Protein AF-A0A1I0I780-F1 (afdb_monomer_lite)

Radius of gyration: 16.46 Å; chains: 1; bounding box: 40×15×45 Å

Structure (mmCIF, N/CA/C/O backbone):
data_AF-A0A1I0I780-F1
#
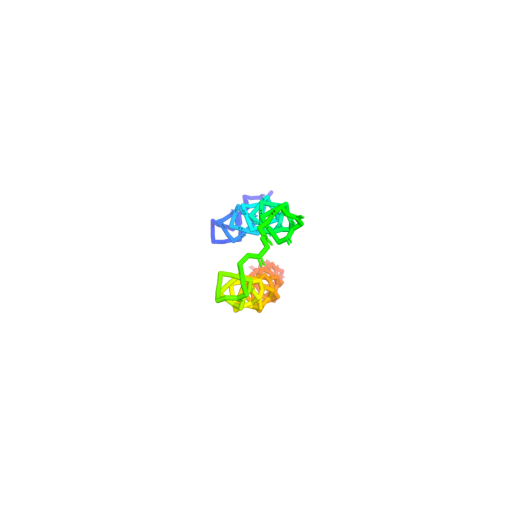_entry.id   AF-A0A1I0I780-F1
#
loop_
_atom_site.group_PDB
_atom_site.id
_atom_site.type_symbol
_atom_site.label_atom_id
_atom_site.label_alt_id
_atom_site.label_comp_id
_atom_site.label_asym_id
_atom_site.label_entity_id
_atom_site.label_seq_id
_atom_site.pdbx_PDB_ins_code
_atom_site.Cartn_x
_atom_site.Cartn_y
_atom_site.Cartn_z
_atom_site.occupancy
_atom_site.B_iso_or_equiv
_atom_site.auth_seq_id
_atom_site.auth_comp_id
_atom_site.auth_asym_id
_atom_site.auth_atom_id
_atom_site.pdbx_PDB_model_num
ATOM 1 N N . MET A 1 1 ? 20.663 8.143 -20.355 1.00 52.78 1 MET A N 1
ATOM 2 C CA . MET A 1 1 ? 19.726 7.082 -20.798 1.00 52.78 1 MET A CA 1
ATOM 3 C C . MET A 1 1 ? 18.318 7.540 -20.461 1.00 52.78 1 MET A C 1
ATOM 5 O O . MET A 1 1 ? 18.096 7.924 -19.321 1.00 52.78 1 MET A O 1
ATOM 9 N N . ARG A 1 2 ? 17.403 7.580 -21.436 1.00 56.47 2 ARG A N 1
ATOM 10 C CA . ARG A 1 2 ? 15.990 7.923 -21.197 1.00 56.47 2 ARG A CA 1
ATOM 11 C C . ARG A 1 2 ? 15.386 6.825 -20.311 1.00 56.47 2 ARG A C 1
ATOM 13 O O . ARG A 1 2 ? 15.634 5.652 -20.588 1.00 56.47 2 ARG A O 1
ATOM 20 N N . SER A 1 3 ? 14.682 7.178 -19.233 1.00 65.44 3 SER A N 1
ATOM 21 C CA . SER A 1 3 ? 14.027 6.170 -18.392 1.00 65.44 3 SER A CA 1
ATOM 22 C C . SER A 1 3 ? 13.018 5.395 -19.240 1.00 65.44 3 SER A C 1
ATOM 24 O O . SER A 1 3 ? 12.330 5.969 -20.087 1.00 65.44 3 SER A O 1
ATOM 26 N N . HIS A 1 4 ? 12.965 4.076 -19.061 1.00 75.94 4 HIS A N 1
ATOM 27 C CA . HIS A 1 4 ? 11.965 3.256 -19.731 1.00 75.94 4 HIS A CA 1
ATOM 28 C C . HIS A 1 4 ? 10.580 3.753 -19.286 1.00 75.94 4 HIS A C 1
ATOM 30 O O . HIS A 1 4 ? 10.333 3.787 -18.077 1.00 75.94 4 HIS A O 1
ATOM 36 N N . PRO A 1 5 ? 9.687 4.165 -20.204 1.00 85.12 5 PRO A N 1
ATOM 37 C CA . PRO A 1 5 ? 8.460 4.881 -19.844 1.00 85.12 5 PRO A CA 1
ATOM 38 C C . PRO A 1 5 ? 7.587 4.076 -18.874 1.00 85.12 5 PRO A C 1
ATOM 40 O O . PRO A 1 5 ? 7.041 4.627 -17.922 1.00 85.12 5 PRO A O 1
ATOM 43 N N . TYR A 1 6 ? 7.557 2.751 -19.032 1.00 89.50 6 TYR A N 1
ATOM 44 C CA . TYR A 1 6 ? 6.848 1.859 -18.115 1.00 89.50 6 TYR A CA 1
ATOM 45 C C . TYR A 1 6 ? 7.532 1.719 -16.747 1.00 89.50 6 TYR A C 1
ATOM 47 O O . TYR A 1 6 ? 6.848 1.581 -15.741 1.00 89.50 6 TYR A O 1
ATOM 55 N N . ALA A 1 7 ? 8.865 1.810 -16.668 1.00 90.62 7 ALA A N 1
ATOM 56 C CA . ALA A 1 7 ? 9.562 1.788 -15.378 1.00 90.62 7 ALA A CA 1
ATOM 57 C C . ALA A 1 7 ? 9.281 3.072 -14.582 1.00 90.62 7 ALA A C 1
ATOM 59 O O . ALA A 1 7 ? 8.986 3.003 -13.394 1.00 90.62 7 ALA A O 1
ATOM 60 N N . ALA A 1 8 ? 9.283 4.230 -15.254 1.00 90.56 8 ALA A N 1
ATOM 61 C CA . ALA A 1 8 ? 8.924 5.507 -14.638 1.00 90.56 8 ALA A CA 1
ATOM 62 C C . ALA A 1 8 ? 7.462 5.528 -14.149 1.00 90.56 8 ALA A C 1
ATOM 64 O O . ALA A 1 8 ? 7.172 6.054 -13.073 1.00 90.56 8 ALA A O 1
ATOM 65 N N . LEU A 1 9 ? 6.543 4.914 -14.907 1.00 92.19 9 LEU A N 1
ATOM 66 C CA . LEU A 1 9 ? 5.151 4.744 -14.489 1.00 92.19 9 LEU A CA 1
ATOM 67 C C . LEU A 1 9 ? 5.043 3.921 -13.196 1.00 92.19 9 LEU A C 1
ATOM 69 O O . LEU A 1 9 ? 4.388 4.364 -12.249 1.00 92.19 9 LEU A O 1
ATOM 73 N N . VAL A 1 10 ? 5.706 2.760 -13.150 1.00 94.06 10 VAL A N 1
ATOM 74 C CA . VAL A 1 10 ? 5.686 1.858 -11.986 1.00 94.06 10 VAL A CA 1
ATOM 75 C C . VAL A 1 10 ? 6.345 2.513 -10.768 1.00 94.06 10 VAL A C 1
ATOM 77 O O . VAL A 1 10 ? 5.796 2.453 -9.673 1.00 94.06 10 VAL A O 1
ATOM 80 N N . GLU A 1 11 ? 7.456 3.233 -10.939 1.00 93.50 11 GLU A N 1
ATOM 81 C CA . GLU A 1 11 ? 8.071 4.028 -9.863 1.00 93.50 11 GLU A CA 1
ATOM 82 C C . GLU A 1 11 ? 7.106 5.071 -9.286 1.00 93.50 11 GLU A C 1
ATOM 84 O O . GLU A 1 11 ? 7.005 5.228 -8.068 1.00 93.50 11 GLU A O 1
ATOM 89 N N . GLY A 1 12 ? 6.360 5.767 -10.147 1.00 93.81 12 GLY A N 1
ATOM 90 C CA . GLY A 1 12 ? 5.334 6.711 -9.711 1.00 93.81 12 GLY A CA 1
ATOM 91 C C . GLY A 1 12 ? 4.190 6.035 -8.950 1.00 93.81 12 GLY A C 1
ATOM 92 O O . GLY A 1 12 ? 3.668 6.609 -7.995 1.00 93.81 12 GLY A O 1
ATOM 93 N N . GLN A 1 13 ? 3.798 4.820 -9.345 1.00 93.12 13 GLN A N 1
ATOM 94 C CA . GLN A 1 13 ? 2.794 4.034 -8.623 1.00 93.12 13 GLN A CA 1
ATOM 95 C C . GLN A 1 13 ? 3.296 3.623 -7.237 1.00 93.12 13 GLN A C 1
ATOM 97 O O . GLN A 1 13 ? 2.586 3.856 -6.265 1.00 93.12 13 GLN A O 1
ATOM 102 N N . ILE A 1 14 ? 4.526 3.115 -7.133 1.00 95.12 14 ILE A N 1
ATOM 103 C CA . ILE A 1 14 ? 5.164 2.728 -5.865 1.00 95.12 14 ILE A CA 1
ATOM 104 C C . ILE A 1 14 ? 5.177 3.901 -4.875 1.00 95.12 14 ILE A C 1
ATOM 106 O O . ILE A 1 14 ? 4.703 3.746 -3.753 1.00 95.12 14 ILE A O 1
ATOM 110 N N . LYS A 1 15 ? 5.596 5.099 -5.306 1.00 93.81 15 LYS A N 1
ATOM 111 C CA . LYS A 1 15 ? 5.594 6.298 -4.445 1.00 93.81 15 LYS A CA 1
ATOM 112 C C . LYS A 1 15 ? 4.199 6.670 -3.936 1.00 93.81 15 LYS A C 1
ATOM 114 O O . LYS A 1 15 ? 4.029 7.046 -2.783 1.00 93.81 15 LYS A O 1
ATOM 119 N N . ARG A 1 16 ? 3.175 6.555 -4.789 1.00 93.06 16 ARG A N 1
ATOM 120 C CA . ARG A 1 16 ? 1.783 6.800 -4.374 1.00 93.06 16 ARG A CA 1
ATOM 121 C C . ARG A 1 16 ? 1.283 5.752 -3.381 1.00 93.06 16 ARG A C 1
ATOM 123 O O . ARG A 1 16 ? 0.432 6.075 -2.561 1.00 93.06 16 ARG A O 1
ATOM 130 N N . LEU A 1 17 ? 1.767 4.513 -3.466 1.00 93.12 17 LEU A N 1
ATOM 131 C CA . LEU A 1 17 ? 1.406 3.451 -2.526 1.00 93.12 17 LEU A CA 1
ATOM 132 C C . LEU A 1 17 ? 2.007 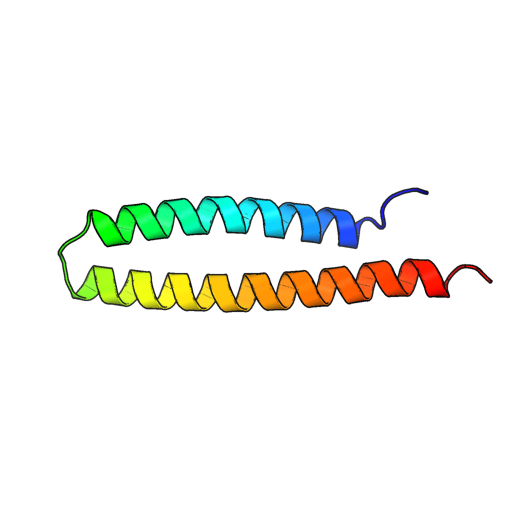3.676 -1.145 1.00 93.12 17 LEU A C 1
ATOM 134 O O . LEU A 1 17 ? 1.321 3.430 -0.160 1.00 93.12 17 LEU A O 1
ATOM 138 N N . GLU A 1 18 ? 3.240 4.171 -1.070 1.00 90.69 18 GLU A N 1
ATOM 139 C CA . GLU A 1 18 ? 3.888 4.509 0.203 1.00 90.69 18 GLU A CA 1
ATOM 140 C C . GLU A 1 18 ? 3.056 5.539 0.978 1.00 90.69 18 GLU A C 1
ATOM 142 O O . GLU A 1 18 ? 2.669 5.271 2.112 1.00 90.69 18 GLU A O 1
ATOM 147 N N . ALA A 1 19 ? 2.619 6.617 0.317 1.00 91.56 19 ALA A N 1
ATOM 148 C CA . ALA A 1 19 ? 1.721 7.603 0.926 1.00 91.56 19 ALA A CA 1
ATOM 149 C C . ALA A 1 19 ? 0.363 7.011 1.363 1.00 91.56 19 ALA A C 1
ATOM 151 O O . ALA A 1 19 ? -0.208 7.410 2.372 1.00 91.56 19 ALA A O 1
ATOM 152 N N . ARG A 1 20 ? -0.183 6.035 0.622 1.00 89.75 20 ARG A N 1
ATOM 153 C CA . ARG A 1 20 ? -1.456 5.385 0.991 1.00 89.75 20 ARG A CA 1
ATOM 154 C C . ARG A 1 20 ? -1.330 4.485 2.217 1.00 89.75 20 ARG A C 1
ATOM 156 O O . ARG A 1 20 ? -2.294 4.375 2.968 1.00 89.75 20 ARG A O 1
ATOM 163 N N . LYS A 1 21 ? -0.174 3.847 2.422 1.00 89.81 21 LYS A N 1
ATOM 164 C CA . LYS A 1 21 ? 0.074 3.030 3.618 1.00 89.81 21 LYS A CA 1
ATOM 165 C C . LYS A 1 21 ? 0.054 3.878 4.887 1.00 89.81 21 LYS A C 1
ATOM 167 O O . LYS A 1 21 ? -0.520 3.443 5.878 1.00 89.81 21 LYS A O 1
ATOM 172 N N . GLU A 1 22 ? 0.596 5.093 4.831 1.00 90.69 22 GLU A N 1
ATOM 173 C CA . GLU A 1 22 ? 0.544 6.045 5.949 1.00 90.69 22 GLU A CA 1
ATOM 174 C C . GLU A 1 22 ? -0.903 6.403 6.317 1.00 90.69 22 GLU A C 1
ATOM 176 O O . GLU A 1 22 ? -1.286 6.283 7.477 1.00 90.69 22 GLU A O 1
ATOM 181 N N . VAL A 1 23 ? -1.742 6.716 5.321 1.00 93.19 23 VAL A N 1
ATOM 182 C CA . VAL A 1 23 ? -3.172 7.012 5.535 1.00 93.19 23 VAL A CA 1
ATOM 183 C C . VAL A 1 23 ? -3.915 5.829 6.168 1.00 93.19 23 VAL A C 1
ATOM 185 O O . VAL A 1 23 ? -4.749 6.013 7.051 1.00 93.19 23 VAL A O 1
ATOM 188 N N . ILE A 1 24 ? -3.624 4.597 5.739 1.00 93.12 24 ILE A N 1
ATOM 189 C CA . ILE A 1 24 ? -4.259 3.397 6.307 1.00 93.12 24 ILE A CA 1
ATOM 190 C C . ILE A 1 24 ? -3.788 3.152 7.741 1.00 93.12 24 ILE A C 1
ATOM 192 O O . ILE A 1 24 ? -4.602 2.782 8.587 1.00 93.12 24 ILE A O 1
ATOM 196 N N . ALA A 1 25 ? -2.504 3.369 8.033 1.00 92.81 25 ALA A N 1
ATOM 197 C CA . ALA A 1 25 ? -1.971 3.251 9.385 1.00 92.81 25 ALA A CA 1
ATOM 198 C C . ALA A 1 25 ? -2.628 4.264 10.338 1.00 92.81 25 ALA A C 1
ATOM 200 O O . ALA A 1 25 ? -3.061 3.887 11.427 1.00 92.81 25 ALA A O 1
ATOM 201 N N . GLU A 1 26 ? -2.786 5.517 9.904 1.00 94.88 26 GLU A N 1
ATOM 202 C CA . GLU A 1 26 ? -3.496 6.556 10.660 1.00 94.88 26 GLU A CA 1
ATOM 203 C C . GLU A 1 26 ? -4.974 6.194 10.885 1.00 94.88 26 GLU A C 1
ATOM 205 O O . GLU A 1 26 ? -5.488 6.299 12.003 1.00 94.88 26 GLU A O 1
ATOM 210 N N . ALA A 1 27 ? -5.652 5.693 9.848 1.00 93.94 27 ALA A N 1
ATOM 211 C CA . ALA A 1 27 ? -7.042 5.257 9.941 1.00 93.94 27 ALA A CA 1
ATOM 212 C C . ALA A 1 27 ? -7.217 4.097 10.936 1.00 93.94 27 ALA A C 1
ATOM 214 O O . ALA A 1 27 ? -8.128 4.135 11.763 1.00 93.94 27 ALA A O 1
ATOM 215 N N . LYS A 1 28 ? -6.322 3.098 10.909 1.00 93.06 28 LYS A N 1
ATOM 216 C CA . LYS A 1 28 ? -6.317 1.970 11.858 1.00 93.06 28 LYS A CA 1
ATOM 217 C C . LYS A 1 28 ? -6.060 2.407 13.302 1.00 93.06 28 LYS A C 1
ATOM 219 O O . LYS A 1 28 ? -6.572 1.771 14.214 1.00 93.06 28 LYS A O 1
ATOM 224 N N . ALA A 1 29 ? -5.274 3.463 13.514 1.00 94.12 29 ALA A N 1
ATOM 225 C CA . ALA A 1 29 ? -4.992 3.991 14.849 1.00 94.12 29 ALA A CA 1
ATOM 226 C C . ALA A 1 29 ? -6.157 4.813 15.428 1.00 94.12 29 ALA A C 1
ATOM 228 O O . ALA A 1 29 ? -6.291 4.915 16.645 1.00 94.12 29 ALA A O 1
ATOM 229 N N . THR A 1 30 ? -6.990 5.400 14.564 1.00 95.81 30 THR A N 1
ATOM 230 C CA . THR A 1 30 ? -8.055 6.333 14.964 1.00 95.81 30 THR A CA 1
ATOM 231 C C . THR A 1 30 ? -9.429 5.667 15.057 1.00 95.81 30 THR A C 1
ATOM 233 O O . THR A 1 30 ? -10.244 6.026 15.907 1.00 95.81 30 THR A O 1
ATOM 236 N N . ILE A 1 31 ? -9.720 4.707 14.178 1.00 94.75 31 ILE A N 1
ATOM 237 C CA . ILE A 1 31 ? -11.037 4.068 14.092 1.00 94.75 31 ILE A CA 1
ATOM 238 C C . ILE A 1 31 ? -11.127 2.910 15.087 1.00 94.75 31 ILE A C 1
ATOM 240 O O . ILE A 1 31 ? -10.273 2.035 15.115 1.00 94.75 31 ILE A O 1
ATOM 244 N N . THR A 1 32 ? -12.208 2.868 15.866 1.00 92.38 32 THR A N 1
ATOM 245 C CA . THR A 1 32 ? -12.452 1.823 16.878 1.00 92.38 32 THR A CA 1
ATOM 246 C C . THR A 1 32 ? -13.510 0.801 16.463 1.00 92.38 32 THR A C 1
ATOM 248 O O . THR A 1 32 ? -13.662 -0.230 17.110 1.00 92.38 32 THR A O 1
ATOM 251 N N . ASN A 1 33 ? -14.256 1.069 15.387 1.00 96.81 33 ASN A N 1
ATOM 252 C CA . ASN A 1 33 ? -15.282 0.161 14.883 1.00 96.81 33 ASN A CA 1
ATOM 253 C C . ASN A 1 33 ? -14.646 -1.104 14.278 1.00 96.81 33 ASN A C 1
ATOM 255 O O . ASN A 1 33 ? -13.890 -1.016 13.310 1.00 96.81 33 ASN A O 1
ATOM 259 N N . GLU A 1 34 ? -15.003 -2.273 14.814 1.00 94.44 34 GLU A N 1
ATOM 260 C CA . GLU A 1 34 ? -14.397 -3.564 14.455 1.00 94.44 34 GLU A CA 1
ATOM 261 C C . GLU A 1 34 ? -14.593 -3.951 12.982 1.00 94.44 34 GLU A C 1
ATOM 263 O O . GLU A 1 34 ? -13.645 -4.382 12.327 1.00 94.44 34 GLU A O 1
ATOM 268 N N . GLU A 1 35 ? -15.789 -3.746 12.420 1.00 95.38 35 GLU A N 1
ATOM 269 C CA . GLU A 1 35 ? -16.058 -4.052 11.006 1.00 95.38 35 GLU A CA 1
ATOM 270 C C . GLU A 1 35 ? -15.206 -3.177 10.072 1.00 95.38 35 GLU A C 1
ATOM 272 O O . GLU A 1 35 ? -14.676 -3.631 9.056 1.00 95.38 35 GLU A O 1
ATOM 277 N N . THR A 1 36 ? -15.037 -1.905 10.433 1.00 94.94 36 THR A N 1
ATOM 278 C CA . THR A 1 36 ? -14.208 -0.965 9.675 1.00 94.94 36 THR A CA 1
ATOM 279 C C . THR A 1 36 ? -12.728 -1.317 9.801 1.00 94.94 36 THR A C 1
ATOM 281 O O . THR A 1 36 ? -12.008 -1.275 8.805 1.00 94.94 36 THR A O 1
ATOM 284 N N . LEU A 1 37 ? -12.276 -1.726 10.989 1.00 95.38 37 LEU A N 1
ATOM 285 C CA . LEU A 1 37 ? -10.911 -2.205 11.209 1.00 95.38 37 LEU A CA 1
ATOM 286 C C . LEU A 1 37 ? -10.597 -3.458 10.383 1.00 95.38 37 LEU A C 1
ATOM 288 O O . LEU A 1 37 ? -9.514 -3.530 9.801 1.00 95.38 37 LEU A O 1
ATOM 292 N N . ALA A 1 38 ? -11.541 -4.395 10.259 1.00 95.75 38 ALA A N 1
ATOM 293 C CA . ALA A 1 38 ? -11.387 -5.564 9.395 1.00 95.75 38 ALA A CA 1
ATOM 294 C C . ALA A 1 38 ? -11.199 -5.157 7.921 1.00 95.75 38 ALA A C 1
ATOM 296 O O . ALA A 1 38 ? -10.232 -5.568 7.283 1.00 95.75 38 ALA A O 1
ATOM 297 N N . LYS A 1 39 ? -12.033 -4.243 7.404 1.00 95.94 39 LYS A N 1
ATOM 298 C CA . LYS A 1 39 ? -11.888 -3.718 6.030 1.00 95.94 39 LYS A CA 1
ATOM 299 C C . LYS A 1 39 ? -10.563 -2.978 5.818 1.00 95.94 39 LYS A C 1
ATOM 301 O O . LYS A 1 39 ? -9.959 -3.076 4.751 1.00 95.94 39 LYS A O 1
ATOM 306 N N . LEU A 1 40 ? -10.088 -2.238 6.822 1.00 95.88 40 LEU A N 1
ATOM 307 C CA . LEU A 1 40 ? -8.776 -1.584 6.777 1.00 95.88 40 LEU A CA 1
ATOM 308 C C . LEU A 1 40 ? -7.626 -2.598 6.795 1.00 95.88 40 LEU A C 1
ATOM 310 O O . LEU A 1 40 ? -6.591 -2.347 6.179 1.00 95.88 40 LEU A O 1
ATOM 314 N N . ALA A 1 41 ? -7.782 -3.730 7.484 1.00 94.62 41 ALA A N 1
ATOM 315 C CA . ALA A 1 41 ? -6.816 -4.822 7.452 1.00 94.62 41 ALA A CA 1
ATOM 316 C C . ALA A 1 41 ? -6.735 -5.464 6.059 1.00 94.62 41 ALA A C 1
ATOM 318 O O . ALA A 1 41 ? -5.630 -5.598 5.532 1.00 94.62 41 ALA A O 1
ATOM 319 N N . ASP A 1 42 ? -7.878 -5.736 5.426 1.00 95.38 42 ASP A N 1
ATOM 320 C CA . ASP A 1 42 ? -7.937 -6.264 4.058 1.00 95.38 42 ASP A CA 1
ATOM 321 C C . ASP A 1 42 ? -7.282 -5.306 3.049 1.00 95.38 42 ASP A C 1
ATOM 323 O O . ASP A 1 42 ? -6.487 -5.718 2.198 1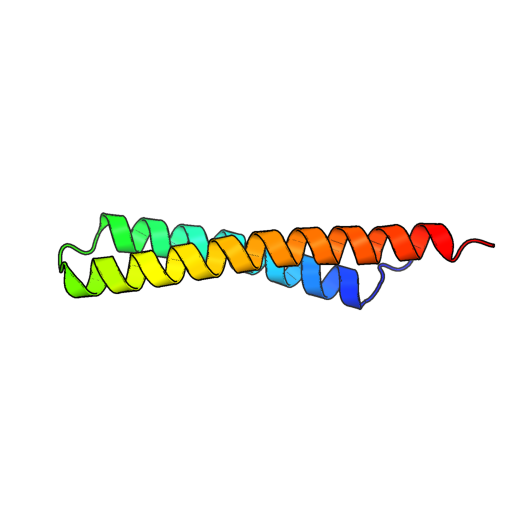.00 95.38 42 ASP A O 1
ATOM 327 N N . LEU A 1 43 ? -7.568 -4.002 3.164 1.00 94.56 43 LEU A N 1
ATOM 328 C CA . LEU A 1 43 ? -6.954 -2.974 2.319 1.00 94.56 43 LEU A CA 1
ATOM 329 C C . LEU A 1 43 ? -5.434 -2.912 2.495 1.00 94.56 43 LEU A C 1
ATOM 331 O O . LEU A 1 43 ? -4.703 -2.807 1.509 1.00 94.56 43 LEU A O 1
ATOM 335 N N . ASP A 1 44 ? -4.948 -2.988 3.731 1.00 94.19 44 ASP A N 1
ATOM 336 C CA . ASP A 1 44 ? -3.515 -2.987 4.029 1.00 94.19 44 ASP A CA 1
ATOM 337 C C . ASP A 1 44 ? -2.802 -4.216 3.445 1.00 94.19 44 ASP A C 1
ATOM 339 O O . ASP A 1 44 ? -1.736 -4.099 2.829 1.00 94.19 44 ASP A O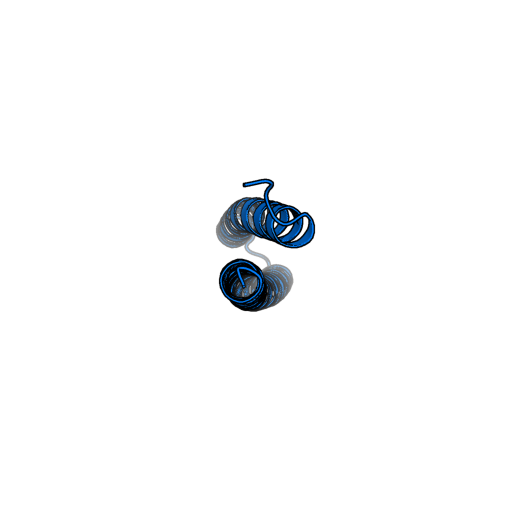 1
ATOM 343 N N . GLN A 1 45 ? -3.426 -5.394 3.545 1.00 94.94 45 GLN A N 1
ATOM 344 C CA . GLN A 1 45 ? -2.916 -6.617 2.928 1.00 94.94 45 GLN A CA 1
ATOM 345 C C . GLN A 1 45 ? -2.858 -6.486 1.401 1.00 94.94 45 GLN A C 1
ATOM 347 O O . GLN A 1 45 ? -1.823 -6.781 0.796 1.00 94.94 45 GLN A O 1
ATOM 352 N N . TYR A 1 46 ? -3.927 -5.986 0.774 1.00 93.75 46 TYR A N 1
ATOM 353 C CA . TYR A 1 46 ? -3.958 -5.737 -0.667 1.00 93.75 46 TYR A CA 1
ATOM 354 C C . TYR A 1 46 ? -2.822 -4.804 -1.107 1.00 93.75 46 TYR A C 1
ATOM 356 O O . TYR A 1 46 ? -2.072 -5.121 -2.035 1.00 93.75 46 TYR A O 1
ATOM 364 N N . TYR A 1 47 ? -2.646 -3.666 -0.429 1.00 92.50 47 TYR A N 1
ATOM 365 C CA . TYR A 1 47 ? -1.604 -2.705 -0.786 1.00 92.50 47 TYR A CA 1
ATOM 366 C C . TYR A 1 47 ? -0.191 -3.214 -0.501 1.00 92.50 47 TYR A C 1
ATOM 368 O O . TYR A 1 47 ? 0.748 -2.817 -1.195 1.00 92.50 47 TYR A O 1
ATOM 376 N N . THR A 1 48 ? -0.023 -4.108 0.471 1.00 93.19 48 THR A N 1
ATOM 377 C CA . THR A 1 48 ? 1.250 -4.790 0.713 1.00 93.19 48 THR A CA 1
ATOM 378 C C . THR A 1 48 ? 1.619 -5.699 -0.454 1.00 93.19 48 THR A C 1
ATOM 380 O O . THR A 1 48 ? 2.690 -5.514 -1.034 1.00 93.19 48 THR A O 1
ATOM 383 N N . LEU A 1 49 ? 0.706 -6.574 -0.884 1.00 95.06 49 LEU A N 1
ATOM 384 C CA . LEU A 1 49 ? 0.926 -7.462 -2.031 1.00 95.06 49 LEU A CA 1
ATOM 385 C C . LEU A 1 49 ? 1.151 -6.676 -3.330 1.00 95.06 49 LEU A C 1
ATOM 387 O O . LEU A 1 49 ? 2.062 -6.974 -4.104 1.00 95.06 49 LEU A O 1
ATOM 391 N N . TYR A 1 50 ? 0.359 -5.626 -3.560 1.00 93.75 50 TYR A N 1
ATOM 392 C CA . TYR A 1 50 ? 0.500 -4.791 -4.751 1.00 93.75 50 TYR A CA 1
ATOM 393 C C . TYR A 1 50 ? 1.836 -4.028 -4.778 1.00 93.75 50 TYR A C 1
ATOM 395 O O . TYR A 1 50 ? 2.452 -3.891 -5.838 1.00 93.75 50 TYR A O 1
ATOM 403 N N . TYR A 1 51 ? 2.328 -3.574 -3.620 1.00 93.94 51 TYR A N 1
ATOM 404 C CA . TYR A 1 51 ? 3.642 -2.938 -3.493 1.00 93.94 51 TYR A CA 1
ATOM 405 C C . TYR A 1 51 ? 4.785 -3.908 -3.816 1.00 93.94 51 TYR A C 1
ATOM 407 O O . TYR A 1 51 ? 5.708 -3.553 -4.549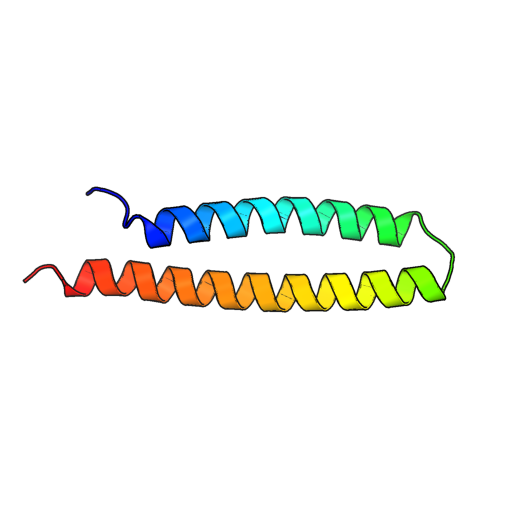 1.00 93.94 51 TYR A O 1
ATOM 415 N N . GLU A 1 52 ? 4.726 -5.137 -3.302 1.00 94.88 52 GLU A N 1
ATOM 416 C CA . GLU A 1 52 ? 5.717 -6.179 -3.592 1.00 94.88 52 GLU A CA 1
ATOM 417 C C . GLU A 1 52 ? 5.740 -6.539 -5.077 1.00 94.88 52 GLU A C 1
ATOM 419 O O . GLU A 1 52 ? 6.788 -6.428 -5.714 1.00 94.88 52 GLU A O 1
ATOM 424 N N . SER A 1 53 ? 4.571 -6.822 -5.656 1.00 95.31 53 SER A N 1
ATOM 425 C CA . SER A 1 53 ? 4.435 -7.116 -7.085 1.00 95.31 53 SER A CA 1
ATOM 426 C C . SER A 1 53 ? 4.959 -5.976 -7.971 1.00 95.31 53 SER A C 1
ATOM 428 O O . SER A 1 53 ? 5.670 -6.210 -8.951 1.00 95.31 53 SER A O 1
ATOM 430 N N . SER A 1 54 ? 4.689 -4.721 -7.595 1.00 94.81 54 SER A N 1
ATOM 431 C CA . SER A 1 54 ? 5.176 -3.548 -8.331 1.00 94.81 54 SER A CA 1
ATOM 432 C C . SER A 1 54 ? 6.703 -3.416 -8.278 1.00 94.81 54 SER A C 1
ATOM 434 O O . SER A 1 54 ? 7.325 -3.061 -9.283 1.00 94.81 54 SER A O 1
ATOM 436 N N . LYS A 1 55 ? 7.332 -3.721 -7.134 1.00 95.31 55 LYS A N 1
ATOM 437 C CA . LYS A 1 55 ? 8.801 -3.727 -7.007 1.00 95.31 55 LYS A CA 1
ATOM 438 C C . LYS A 1 55 ? 9.437 -4.806 -7.881 1.00 95.31 55 LYS A C 1
ATOM 440 O O . LYS A 1 55 ? 10.438 -4.530 -8.547 1.00 95.31 55 LYS A O 1
ATOM 445 N N . ASP A 1 56 ? 8.847 -5.997 -7.920 1.00 95.69 56 ASP A N 1
ATOM 446 C CA . ASP A 1 56 ? 9.333 -7.094 -8.759 1.00 95.69 56 ASP A CA 1
ATOM 447 C C . ASP A 1 56 ? 9.225 -6.756 -10.247 1.00 95.69 56 ASP A C 1
ATOM 449 O O . ASP A 1 56 ? 10.196 -6.915 -10.994 1.00 95.69 56 ASP A O 1
ATOM 453 N N . LEU A 1 57 ? 8.092 -6.189 -10.670 1.00 94.44 57 LEU A N 1
ATOM 454 C CA . LEU A 1 57 ? 7.913 -5.713 -12.039 1.00 94.44 57 LEU A CA 1
ATOM 455 C C . LEU A 1 57 ? 8.934 -4.624 -12.395 1.00 94.44 57 LEU A C 1
ATOM 457 O O . LEU A 1 57 ? 9.557 -4.675 -13.457 1.00 94.44 57 LEU A O 1
ATOM 461 N N . LEU A 1 58 ? 9.166 -3.656 -11.503 1.00 94.25 58 LEU A N 1
ATOM 462 C CA . LEU A 1 58 ? 10.166 -2.612 -11.725 1.00 94.25 58 LEU A CA 1
ATOM 463 C C . LEU A 1 58 ? 11.572 -3.201 -11.903 1.00 94.25 58 LEU A C 1
ATOM 465 O O . LEU A 1 58 ? 12.321 -2.766 -12.783 1.00 94.25 58 LEU A O 1
ATOM 469 N N . LYS A 1 59 ? 11.930 -4.209 -11.098 1.00 92.44 59 LYS A N 1
ATOM 470 C CA . LYS A 1 59 ? 13.202 -4.928 -11.222 1.00 92.44 59 LYS A CA 1
ATOM 471 C C . LYS A 1 59 ? 13.321 -5.589 -12.596 1.00 92.44 59 LYS A C 1
ATOM 473 O O . LYS A 1 59 ? 14.331 -5.390 -13.268 1.00 92.44 59 LYS A O 1
ATOM 478 N N . GLN A 1 60 ? 12.283 -6.294 -13.049 1.00 91.44 60 GLN A N 1
ATOM 479 C CA . GLN A 1 60 ? 12.254 -6.927 -14.372 1.00 91.44 60 GLN A CA 1
ATOM 480 C C . GLN A 1 60 ? 12.414 -5.905 -15.507 1.00 91.44 60 GLN A C 1
ATOM 482 O O . GLN A 1 60 ? 13.257 -6.094 -16.386 1.00 91.44 60 GLN A O 1
ATOM 487 N N . LEU A 1 61 ? 11.673 -4.793 -15.457 1.00 90.06 61 LEU A N 1
ATOM 488 C CA . LEU A 1 61 ? 11.753 -3.721 -16.454 1.00 90.06 61 LEU A CA 1
ATOM 489 C C . LEU A 1 61 ? 13.160 -3.109 -16.518 1.00 90.06 61 LEU A C 1
ATOM 491 O O . LEU A 1 61 ? 13.702 -2.899 -17.601 1.00 90.06 61 LEU A O 1
ATOM 495 N N . ARG A 1 62 ? 13.800 -2.871 -15.368 1.00 87.25 62 ARG A N 1
ATOM 496 C CA . ARG A 1 62 ? 15.177 -2.350 -15.308 1.00 87.25 62 ARG A CA 1
ATOM 497 C C . ARG A 1 62 ? 16.220 -3.357 -15.806 1.00 87.25 62 ARG A C 1
ATOM 499 O O . ARG A 1 62 ? 17.216 -2.956 -16.413 1.00 87.25 62 ARG A O 1
ATOM 506 N N . SER A 1 63 ? 16.004 -4.653 -15.581 1.00 85.31 63 SER A N 1
ATOM 507 C CA . SER A 1 63 ? 16.870 -5.715 -16.107 1.00 85.31 63 SER A CA 1
ATOM 508 C C . SER A 1 63 ? 16.768 -5.857 -17.627 1.00 85.31 63 SER A C 1
ATOM 510 O O . SER A 1 63 ? 17.781 -6.120 -18.270 1.00 85.31 63 SER A O 1
ATOM 512 N N . GLN A 1 64 ? 15.591 -5.637 -18.223 1.00 80.31 64 GLN A N 1
ATOM 513 C CA . GLN A 1 64 ? 15.437 -5.631 -19.683 1.00 80.31 64 GLN A CA 1
ATOM 514 C C . GLN A 1 64 ? 16.271 -4.519 -20.335 1.00 80.31 64 GLN A C 1
ATOM 516 O O . GLN A 1 64 ? 16.971 -4.789 -21.305 1.00 80.31 64 GLN A O 1
ATOM 521 N N . ILE A 1 65 ? 16.324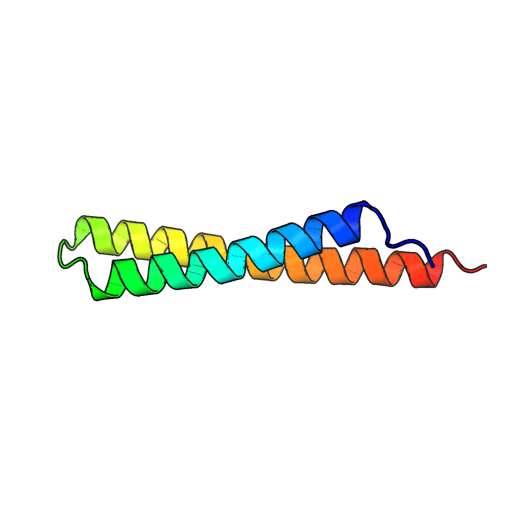 -3.321 -19.738 1.00 67.69 65 ILE A N 1
ATOM 522 C CA . ILE A 1 65 ? 17.164 -2.204 -20.220 1.00 67.69 65 ILE A CA 1
ATOM 523 C C . ILE A 1 65 ? 18.647 -2.599 -20.327 1.00 67.69 65 ILE A C 1
ATOM 525 O O . ILE A 1 65 ? 19.346 -2.133 -21.225 1.00 67.69 65 ILE A O 1
ATOM 529 N N . HIS A 1 66 ? 19.137 -3.449 -19.419 1.00 58.84 66 HIS A N 1
ATOM 530 C CA . HIS A 1 66 ? 20.526 -3.918 -19.443 1.00 58.84 66 HIS A CA 1
ATOM 531 C C . HIS A 1 66 ? 20.778 -4.987 -20.510 1.00 58.84 66 HIS A C 1
ATOM 533 O O . HIS A 1 66 ? 21.895 -5.075 -21.009 1.00 58.84 66 HIS A O 1
ATOM 539 N N . LYS A 1 67 ? 19.760 -5.772 -20.886 1.00 59.00 67 LYS A N 1
ATOM 540 C CA . LYS A 1 67 ? 19.874 -6.808 -21.924 1.00 59.00 67 LYS A CA 1
ATOM 541 C C . LYS A 1 67 ? 19.779 -6.253 -23.348 1.00 59.00 67 LYS A C 1
ATOM 543 O O . LYS A 1 67 ? 20.343 -6.849 -24.252 1.00 59.00 67 LYS A O 1
ATOM 548 N N . THR A 1 68 ? 19.109 -5.117 -23.554 1.00 56.19 68 THR A N 1
ATOM 549 C CA . THR A 1 68 ? 18.933 -4.500 -24.886 1.00 56.19 68 THR A CA 1
ATOM 550 C C . THR A 1 68 ? 20.137 -3.654 -25.344 1.00 56.19 68 THR A C 1
ATOM 552 O O . THR A 1 68 ? 20.073 -3.019 -26.390 1.00 56.19 68 THR A O 1
ATOM 555 N N . LYS A 1 69 ? 21.243 -3.614 -24.587 1.00 49.62 69 LYS A N 1
ATOM 556 C CA . LYS A 1 69 ? 22.529 -3.059 -25.050 1.00 49.62 69 LYS A CA 1
ATOM 557 C C . LYS A 1 69 ? 23.365 -4.166 -25.713 1.00 49.62 69 LYS A C 1
ATOM 559 O O . LYS A 1 69 ? 24.263 -4.702 -25.069 1.00 49.62 69 LYS A O 1
ATOM 564 N N . ILE A 1 70 ? 23.055 -4.511 -26.962 1.00 40.47 70 ILE A N 1
ATOM 565 C CA . ILE A 1 70 ? 23.933 -5.254 -27.887 1.00 40.47 70 ILE A CA 1
ATOM 566 C C . ILE A 1 70 ? 23.876 -4.533 -29.228 1.00 40.47 70 ILE A C 1
ATOM 568 O O . ILE A 1 70 ? 22.741 -4.206 -29.643 1.00 40.47 70 ILE A O 1
#

Sequence (70 aa):
MRSHPYAALVEGQIKRLEARKEVIAEAKATITNEETLAKLADLDQYYTLYYESSKDLLKQLRSQIHKTKI

Foldseek 3Di:
DPPDVVLVVLVVVLVVLVVVLVVLVVVLVPDDDPVVNVVSVVVNVVSVVVNVVSVVVSVVSVVVVVVPPD

Secondary structure (DSSP, 8-state):
-PPPHHHHHHHHHHHHHHHHHHHHHHHHHH---HHHHHHHHHHHHHHHHHHHHHHHHHHHHHHHHHHT--

pLDDT: mean 88.04, std 12.96, range [40.47, 96.81]

Organism: NCBI:txid430453